Protein AF-A0A7W1Z5D5-F1 (afdb_monomer_lite)

pLDDT: mean 78.71, std 13.25, range [48.19, 95.69]

Secondary structure (DSSP, 8-state):
-HHHHHHHHHHHT--HHHHHHHHHHHHHHHHHHS-HHHHHHHHHHHH--SS-SS-SHHHHHHHHHHHH--

Radius of gyration: 15.2 Å; chains: 1; bounding box: 48×29×25 Å

Structure (mmCIF, N/CA/C/O backbone):
data_AF-A0A7W1Z5D5-F1
#
_entry.id   AF-A0A7W1Z5D5-F1
#
loop_
_atom_site.group_PDB
_atom_site.id
_atom_site.type_symbol
_atom_site.label_atom_id
_atom_site.label_alt_id
_atom_site.label_comp_id
_atom_site.label_asym_id
_atom_site.label_entity_id
_atom_site.label_seq_id
_atom_site.pdbx_PDB_ins_code
_atom_site.Cartn_x
_atom_site.Cartn_y
_atom_site.Cartn_z
_atom_site.occupancy
_atom_site.B_iso_or_equiv
_atom_site.auth_seq_id
_atom_site.auth_comp_id
_atom_site.auth_asym_id
_atom_site.auth_atom_id
_atom_site.pdbx_PDB_model_num
ATOM 1 N N . MET A 1 1 ? -1.520 -1.857 4.718 1.00 75.81 1 MET A N 1
ATOM 2 C CA . MET A 1 1 ? -2.618 -1.181 3.979 1.00 75.81 1 MET A CA 1
ATOM 3 C C . MET A 1 1 ? -3.517 -0.359 4.898 1.00 75.81 1 MET A C 1
ATOM 5 O O . MET A 1 1 ? -3.709 0.816 4.613 1.00 75.81 1 MET A O 1
ATOM 9 N N . ASP A 1 2 ? -4.044 -0.929 5.983 1.00 84.06 2 ASP A N 1
ATOM 10 C CA . ASP A 1 2 ? -5.080 -0.264 6.794 1.00 84.06 2 ASP A CA 1
ATOM 11 C C . ASP A 1 2 ? -4.607 1.024 7.487 1.00 84.06 2 ASP A C 1
ATOM 13 O O . ASP A 1 2 ? -5.332 2.014 7.481 1.00 84.06 2 ASP A O 1
ATOM 17 N N . GLU A 1 3 ? -3.357 1.081 7.955 1.00 86.81 3 GLU A N 1
ATOM 18 C CA . GLU A 1 3 ? -2.779 2.316 8.512 1.00 86.81 3 GLU A CA 1
ATOM 19 C C . GLU A 1 3 ? -2.715 3.459 7.487 1.00 86.81 3 GLU A C 1
ATOM 21 O O . GLU A 1 3 ? -3.013 4.606 7.813 1.00 86.81 3 GLU A O 1
ATOM 26 N N . ILE A 1 4 ? -2.373 3.165 6.226 1.00 87.31 4 ILE A N 1
ATOM 27 C CA . ILE A 1 4 ? -2.337 4.184 5.164 1.00 87.31 4 ILE A CA 1
ATOM 28 C C . ILE A 1 4 ? -3.755 4.652 4.839 1.00 87.31 4 ILE A C 1
ATOM 30 O O . ILE A 1 4 ? -3.981 5.847 4.671 1.00 87.31 4 ILE A O 1
ATOM 34 N N . VAL A 1 5 ? -4.722 3.731 4.793 1.00 91.88 5 VAL A N 1
ATOM 35 C CA . VAL A 1 5 ? -6.135 4.075 4.589 1.00 91.88 5 VAL A CA 1
ATOM 36 C C . VAL A 1 5 ? -6.635 4.991 5.706 1.00 91.88 5 VAL A C 1
ATOM 38 O O . VAL A 1 5 ? -7.241 6.015 5.399 1.00 91.88 5 VAL A O 1
ATOM 41 N N . GLN A 1 6 ? -6.316 4.701 6.971 1.00 92.06 6 GLN A N 1
ATOM 42 C CA . GLN A 1 6 ? -6.677 5.567 8.098 1.00 92.06 6 GLN A CA 1
ATOM 43 C C . GLN A 1 6 ? -6.022 6.944 8.020 1.00 92.06 6 GLN A C 1
ATOM 45 O O . GLN A 1 6 ? -6.695 7.956 8.207 1.00 92.06 6 GLN A O 1
ATOM 50 N N . GLN A 1 7 ? -4.726 7.012 7.711 1.00 93.44 7 GLN A N 1
ATOM 51 C CA . GLN A 1 7 ? -4.035 8.295 7.575 1.00 93.44 7 GLN A CA 1
ATOM 52 C C . GLN A 1 7 ? -4.623 9.141 6.444 1.00 93.44 7 GLN A C 1
ATOM 54 O O . GLN A 1 7 ? -4.777 10.352 6.598 1.00 93.44 7 GLN A O 1
ATOM 59 N N . VAL A 1 8 ? -4.977 8.515 5.321 1.00 92.44 8 VAL A N 1
ATOM 60 C CA . VAL A 1 8 ? -5.625 9.194 4.195 1.00 92.44 8 VAL A CA 1
ATOM 61 C C . VAL A 1 8 ? -7.034 9.642 4.577 1.00 92.44 8 VAL A C 1
ATOM 63 O O . VAL A 1 8 ? -7.369 10.797 4.337 1.00 92.44 8 VAL A O 1
ATOM 66 N N . ALA A 1 9 ? -7.831 8.784 5.216 1.00 95.62 9 ALA A N 1
ATOM 67 C CA . ALA A 1 9 ? -9.174 9.124 5.680 1.00 95.62 9 ALA A CA 1
ATOM 68 C C . ALA A 1 9 ? -9.156 10.338 6.624 1.00 95.62 9 ALA A C 1
ATOM 70 O O . ALA A 1 9 ? -9.876 11.310 6.399 1.00 95.62 9 ALA A O 1
ATOM 71 N N . GLN A 1 10 ? -8.265 10.332 7.621 1.00 94.94 10 GLN A N 1
ATOM 72 C CA . GLN A 1 10 ? -8.126 11.422 8.592 1.00 94.94 10 GLN A CA 1
ATOM 73 C C . GLN A 1 10 ? -7.625 12.722 7.956 1.00 94.94 10 GLN A C 1
ATOM 75 O O . GLN A 1 10 ? -8.156 13.791 8.242 1.00 94.94 10 GLN A O 1
ATOM 80 N N . ARG A 1 11 ? -6.604 12.653 7.092 1.00 93.19 11 ARG A N 1
ATOM 81 C CA . ARG A 1 11 ? -5.988 13.854 6.500 1.00 93.19 11 ARG A CA 1
ATOM 82 C C . ARG A 1 11 ? -6.816 14.461 5.375 1.00 93.19 11 ARG A C 1
ATOM 84 O O . ARG A 1 11 ? -6.820 15.677 5.228 1.00 93.19 11 ARG A O 1
ATOM 91 N N . ALA A 1 12 ? -7.478 13.631 4.573 1.00 93.69 12 ALA A N 1
ATOM 92 C CA . ALA A 1 12 ? -8.321 14.088 3.471 1.00 93.69 12 ALA A CA 1
ATOM 93 C C . ALA A 1 12 ? -9.778 14.334 3.898 1.00 93.69 12 ALA A C 1
ATOM 95 O O . ALA A 1 12 ? -10.547 14.876 3.109 1.00 93.69 12 ALA A O 1
ATOM 96 N N . GLY A 1 13 ? -10.164 13.943 5.119 1.00 94.56 13 GLY A N 1
ATOM 97 C CA . GLY A 1 13 ? -11.529 14.105 5.624 1.00 94.56 13 GLY A CA 1
ATOM 98 C C . GLY A 1 13 ? -12.555 13.271 4.854 1.00 94.56 13 GLY A C 1
ATOM 99 O O . GLY A 1 13 ? -13.694 13.698 4.682 1.00 94.56 13 GLY A O 1
ATOM 100 N N . ILE A 1 14 ? -12.145 12.105 4.352 1.00 95.69 14 ILE A N 1
ATOM 101 C CA . ILE A 1 14 ? -12.986 11.201 3.557 1.00 95.69 14 ILE A CA 1
ATOM 102 C C . ILE A 1 14 ? -13.236 9.901 4.324 1.00 95.69 14 ILE A C 1
ATOM 104 O O . ILE A 1 14 ? -12.389 9.493 5.121 1.00 95.69 14 ILE A O 1
ATOM 108 N N . PRO A 1 15 ? -14.365 9.216 4.085 1.00 95.12 15 PRO A N 1
ATOM 109 C CA . PRO A 1 15 ? -14.638 7.957 4.762 1.00 95.12 15 PRO A CA 1
ATOM 110 C C . PRO A 1 15 ? -13.678 6.850 4.284 1.00 95.12 15 PRO A C 1
ATOM 112 O O . PRO A 1 15 ? -13.121 6.913 3.181 1.00 95.12 15 PRO A O 1
ATOM 115 N N . GLU A 1 16 ? -13.443 5.844 5.135 1.00 90.00 16 GLU A N 1
ATOM 116 C CA . GLU A 1 16 ? -12.408 4.817 4.921 1.00 90.00 16 GLU A CA 1
ATOM 117 C C . GLU A 1 16 ? -12.590 4.023 3.619 1.00 90.00 16 GLU A C 1
ATOM 119 O O . GLU A 1 16 ? -11.607 3.658 2.974 1.00 90.00 16 GLU A O 1
ATOM 124 N N . ASP A 1 17 ? -13.829 3.790 3.187 1.00 92.44 17 ASP A N 1
ATOM 125 C CA . ASP A 1 17 ? -14.150 3.141 1.914 1.00 92.44 17 ASP A CA 1
ATOM 126 C C . ASP A 1 17 ? -13.628 3.957 0.721 1.00 92.44 17 ASP A C 1
ATOM 128 O O . ASP A 1 17 ? -13.002 3.413 -0.196 1.00 92.44 17 ASP A O 1
ATOM 132 N N . LYS A 1 18 ? -13.792 5.284 0.764 1.00 92.50 18 LYS A N 1
ATOM 133 C CA . LYS A 1 18 ? -13.267 6.206 -0.253 1.00 92.50 18 LYS A CA 1
ATOM 134 C C . LYS A 1 18 ? -11.749 6.321 -0.167 1.00 92.50 18 LYS A C 1
ATOM 136 O O . LYS A 1 18 ? -11.087 6.311 -1.205 1.00 92.50 18 LYS A O 1
ATOM 141 N N . ALA A 1 19 ? -11.185 6.355 1.040 1.00 94.75 19 ALA A N 1
ATOM 142 C CA . ALA A 1 19 ? -9.738 6.358 1.244 1.00 94.75 19 ALA A CA 1
ATOM 143 C C . ALA A 1 19 ? -9.078 5.087 0.690 1.00 94.75 19 ALA A C 1
ATOM 145 O O . ALA A 1 19 ? -8.059 5.164 0.003 1.00 94.75 19 ALA A O 1
ATOM 146 N N . ARG A 1 20 ? -9.690 3.918 0.900 1.00 92.06 20 ARG A N 1
ATOM 147 C CA . ARG A 1 20 ? -9.202 2.642 0.365 1.00 92.06 20 ARG A CA 1
ATOM 148 C C . ARG A 1 20 ? -9.196 2.623 -1.161 1.00 92.06 20 ARG A C 1
ATOM 150 O O . ARG A 1 20 ? -8.240 2.126 -1.756 1.00 92.06 20 ARG A O 1
ATOM 157 N N . MET A 1 21 ? -10.227 3.173 -1.801 1.00 94.00 21 MET A N 1
ATOM 158 C CA . MET A 1 21 ? -10.254 3.313 -3.263 1.00 94.00 21 MET A CA 1
ATOM 159 C C . MET A 1 21 ? -9.191 4.292 -3.774 1.00 94.00 21 MET A C 1
ATOM 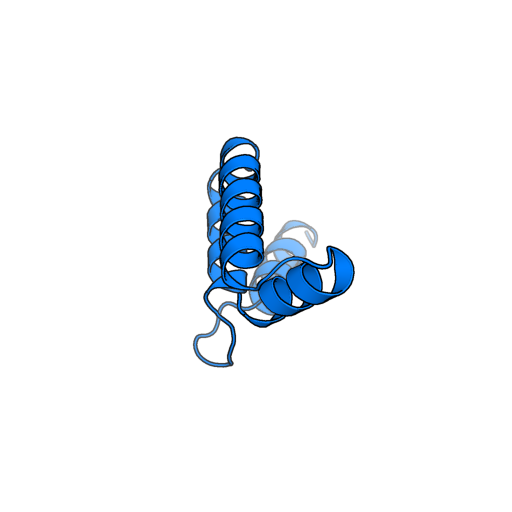161 O O . MET A 1 21 ? -8.532 4.012 -4.777 1.00 94.00 21 MET A O 1
ATOM 165 N N . ALA A 1 22 ? -8.978 5.409 -3.074 1.00 92.94 22 ALA A N 1
ATOM 166 C CA . ALA A 1 22 ? -7.952 6.383 -3.434 1.00 92.94 22 ALA A CA 1
ATOM 167 C C . ALA A 1 22 ? -6.543 5.767 -3.379 1.00 92.94 22 ALA A C 1
ATOM 169 O O . ALA A 1 22 ? -5.790 5.860 -4.349 1.00 92.94 22 ALA A O 1
ATOM 170 N N . VAL A 1 23 ? -6.217 5.058 -2.293 1.00 90.62 23 VAL A N 1
ATOM 171 C CA . VAL A 1 23 ? -4.925 4.370 -2.128 1.00 90.62 23 VAL A CA 1
ATOM 172 C C . VAL A 1 23 ? -4.712 3.327 -3.229 1.00 90.62 23 VAL A C 1
ATOM 174 O O . VAL A 1 23 ? -3.649 3.303 -3.846 1.00 90.62 23 VAL A O 1
ATOM 177 N N . GLN A 1 24 ? -5.721 2.507 -3.543 1.00 90.12 24 GLN A N 1
ATOM 178 C CA . GLN A 1 24 ? -5.624 1.517 -4.626 1.00 90.12 24 GLN A CA 1
ATOM 179 C C . GLN A 1 24 ? -5.417 2.152 -6.006 1.00 90.12 24 GLN A C 1
ATOM 181 O O . GLN A 1 24 ? -4.630 1.643 -6.806 1.00 90.12 24 GLN A O 1
ATOM 186 N N . THR A 1 25 ? -6.085 3.273 -6.283 1.00 92.62 25 THR A N 1
ATOM 187 C CA . THR A 1 25 ? -5.943 3.996 -7.555 1.00 92.62 25 THR A CA 1
ATOM 188 C C . THR A 1 25 ? -4.522 4.530 -7.723 1.00 92.62 25 THR A C 1
ATOM 190 O O . THR A 1 25 ? -3.910 4.354 -8.775 1.00 92.62 25 THR A O 1
ATOM 193 N N . VAL A 1 26 ? -3.966 5.125 -6.664 1.00 89.50 26 VAL A N 1
ATOM 194 C CA . VAL A 1 26 ? -2.588 5.634 -6.656 1.00 89.50 26 VAL A CA 1
ATOM 195 C C . VAL A 1 26 ? -1.591 4.492 -6.826 1.00 89.50 26 VAL A C 1
ATOM 197 O O . VAL A 1 26 ? -0.704 4.591 -7.667 1.00 89.50 26 VAL A O 1
ATOM 200 N N . LEU A 1 27 ? -1.759 3.382 -6.103 1.00 86.00 27 LEU A N 1
ATOM 201 C CA . LEU A 1 27 ? -0.888 2.214 -6.252 1.00 86.00 27 LEU A CA 1
ATOM 202 C C . LEU A 1 27 ? -0.914 1.658 -7.674 1.00 86.00 27 LEU A C 1
ATOM 204 O O . LEU A 1 27 ? 0.145 1.453 -8.252 1.00 86.00 27 LEU A O 1
ATOM 208 N N . SER A 1 28 ? -2.094 1.517 -8.277 1.00 86.75 28 SER A N 1
ATOM 209 C CA . SER A 1 28 ? -2.232 1.060 -9.668 1.00 86.75 28 SER A CA 1
ATOM 210 C C . SER A 1 28 ? -1.516 1.998 -10.653 1.00 86.75 28 SER A C 1
ATOM 212 O O . SER A 1 28 ? -0.851 1.562 -11.598 1.00 86.75 28 SER A O 1
ATOM 214 N N . GLN A 1 29 ? -1.595 3.310 -10.415 1.00 89.88 29 GLN A N 1
ATOM 215 C CA . GLN A 1 29 ? -0.895 4.307 -11.221 1.00 89.88 29 GLN A CA 1
ATOM 216 C C . GLN A 1 29 ? 0.627 4.205 -11.037 1.00 89.88 29 GLN A C 1
ATOM 218 O O . GLN A 1 29 ? 1.359 4.237 -12.028 1.00 89.88 29 GLN A O 1
ATOM 223 N N . LEU A 1 30 ? 1.105 4.034 -9.801 1.00 84.81 30 LEU A N 1
ATOM 224 C CA . LEU A 1 30 ? 2.522 3.841 -9.483 1.00 84.81 30 LEU A CA 1
ATOM 225 C C . LEU A 1 30 ? 3.066 2.557 -10.109 1.00 84.81 30 LEU A C 1
ATOM 227 O O . LEU A 1 30 ? 4.137 2.588 -10.701 1.00 84.81 30 LEU A O 1
ATOM 231 N N . GLU A 1 31 ? 2.323 1.456 -10.059 1.00 78.75 31 GLU A N 1
ATOM 232 C CA . GLU A 1 31 ? 2.691 0.192 -10.706 1.00 78.75 31 GLU A CA 1
ATOM 233 C C . GLU A 1 31 ? 2.852 0.334 -12.222 1.00 78.75 31 GLU A C 1
ATOM 235 O O . GLU A 1 31 ? 3.724 -0.292 -12.810 1.00 78.75 31 GLU A O 1
ATOM 240 N N . THR A 1 32 ? 2.066 1.209 -12.851 1.00 82.75 32 THR A N 1
ATOM 241 C CA . THR A 1 32 ? 2.188 1.503 -14.288 1.00 82.75 32 THR A CA 1
ATOM 242 C C . THR A 1 32 ? 3.468 2.289 -14.617 1.00 82.75 32 THR A C 1
ATOM 244 O O . THR A 1 32 ? 3.914 2.309 -15.763 1.00 82.75 32 THR A O 1
ATOM 247 N N . ARG A 1 33 ? 4.069 2.972 -13.633 1.00 85.62 33 ARG A N 1
ATOM 248 C CA . ARG A 1 33 ? 5.285 3.792 -13.802 1.00 85.62 33 ARG A CA 1
ATOM 249 C C . ARG A 1 33 ? 6.541 3.147 -13.223 1.00 85.62 33 ARG A C 1
ATOM 251 O O . ARG A 1 33 ? 7.642 3.531 -13.607 1.00 85.62 33 ARG A O 1
ATOM 258 N N . LEU A 1 34 ? 6.389 2.202 -12.301 1.00 77.81 34 LEU A N 1
ATOM 259 C CA . LEU A 1 34 ? 7.485 1.492 -11.660 1.00 77.81 34 LEU A CA 1
ATOM 260 C C . LEU A 1 34 ? 7.825 0.229 -12.469 1.00 77.81 34 LEU A C 1
ATOM 262 O O . LEU A 1 34 ? 6.942 -0.594 -12.705 1.00 77.81 34 LEU A O 1
ATOM 266 N N . PRO A 1 35 ? 9.098 0.024 -12.860 1.00 75.75 35 PRO A N 1
ATOM 267 C CA . PRO A 1 35 ? 9.565 -1.243 -13.414 1.00 75.75 35 PRO A CA 1
ATOM 268 C C . PRO A 1 35 ? 9.120 -2.425 -12.544 1.00 75.75 35 PRO A C 1
ATOM 270 O O . PRO A 1 35 ? 9.223 -2.362 -11.317 1.00 75.75 35 PRO A O 1
ATOM 273 N N . GLY A 1 36 ? 8.667 -3.514 -13.174 1.00 70.44 36 GLY A N 1
ATOM 274 C CA . GLY A 1 36 ? 8.050 -4.678 -12.515 1.00 70.44 36 GLY A CA 1
ATOM 275 C C . GLY A 1 36 ? 8.685 -5.159 -11.192 1.00 70.44 36 GLY A C 1
ATOM 276 O O . GLY A 1 36 ? 7.930 -5.437 -10.257 1.00 70.44 36 GLY A O 1
ATOM 277 N N . PRO A 1 37 ? 10.026 -5.204 -11.038 1.00 75.38 37 PRO A N 1
ATOM 278 C CA . PRO A 1 37 ? 10.668 -5.592 -9.777 1.00 75.38 37 PRO A CA 1
ATOM 279 C C . PRO A 1 37 ? 10.335 -4.674 -8.588 1.00 75.38 37 PRO A C 1
ATOM 281 O O . PRO A 1 37 ? 10.142 -5.151 -7.472 1.00 75.38 37 PRO A O 1
ATOM 284 N N . LEU A 1 38 ? 10.216 -3.364 -8.821 1.00 75.31 38 LEU A N 1
ATOM 285 C CA . LEU A 1 38 ? 9.933 -2.371 -7.778 1.00 75.31 38 LEU A CA 1
ATOM 286 C C . LEU A 1 38 ? 8.467 -2.428 -7.335 1.00 75.31 38 LEU A C 1
ATOM 288 O O . LEU A 1 38 ? 8.163 -2.346 -6.146 1.00 75.31 38 LEU A O 1
ATOM 292 N N . ALA A 1 39 ? 7.553 -2.640 -8.283 1.00 75.44 39 ALA A N 1
ATOM 293 C CA . ALA A 1 39 ? 6.134 -2.830 -7.998 1.00 75.44 39 ALA A CA 1
ATOM 294 C C . ALA A 1 39 ? 5.876 -4.094 -7.153 1.00 75.44 39 ALA A C 1
ATOM 296 O O . ALA A 1 39 ? 5.019 -4.093 -6.267 1.00 75.44 39 ALA A O 1
ATOM 297 N N . ALA A 1 40 ? 6.624 -5.174 -7.402 1.00 73.69 40 ALA A N 1
ATOM 298 C CA . ALA A 1 40 ? 6.550 -6.401 -6.609 1.00 73.69 40 ALA A CA 1
ATOM 299 C C . ALA A 1 40 ? 7.046 -6.187 -5.166 1.00 73.69 40 ALA A C 1
ATOM 301 O O . ALA A 1 40 ? 6.387 -6.616 -4.219 1.00 73.69 40 ALA A O 1
ATOM 302 N N . GLN A 1 41 ? 8.150 -5.456 -4.981 1.00 76.81 41 GLN A N 1
ATOM 303 C CA . GLN A 1 41 ? 8.676 -5.105 -3.656 1.00 76.81 41 GLN A CA 1
ATOM 304 C C . GLN A 1 41 ? 7.725 -4.197 -2.862 1.00 76.81 41 GLN A C 1
ATOM 306 O O . GLN A 1 41 ? 7.544 -4.387 -1.658 1.00 76.81 41 GLN A O 1
ATOM 311 N N . LEU A 1 42 ? 7.084 -3.231 -3.528 1.00 77.19 42 LEU A N 1
ATOM 312 C CA . LEU A 1 42 ? 6.120 -2.333 -2.895 1.00 77.19 42 LEU A CA 1
ATOM 313 C C . LEU A 1 42 ? 4.868 -3.091 -2.433 1.00 77.19 42 LEU A C 1
ATOM 315 O O . LEU A 1 42 ? 4.440 -2.935 -1.290 1.00 77.19 42 LEU A O 1
ATOM 319 N N . ARG A 1 43 ? 4.319 -3.967 -3.284 1.00 73.44 43 ARG A N 1
ATOM 320 C CA . ARG A 1 43 ? 3.204 -4.852 -2.912 1.00 73.44 43 ARG A CA 1
ATOM 321 C C . ARG A 1 43 ? 3.568 -5.783 -1.762 1.00 73.44 43 ARG A C 1
ATOM 323 O O . ARG A 1 43 ? 2.767 -5.929 -0.844 1.00 73.44 43 ARG A O 1
ATOM 330 N N . SER A 1 44 ? 4.777 -6.343 -1.769 1.00 73.88 44 SER A N 1
ATOM 331 C CA . SER A 1 44 ? 5.272 -7.183 -0.674 1.00 73.88 44 SER A CA 1
ATOM 332 C C . SER A 1 44 ? 5.327 -6.426 0.657 1.00 73.88 44 SER A C 1
ATOM 334 O O . SER A 1 44 ? 4.945 -6.981 1.681 1.00 73.88 44 SER A O 1
ATOM 336 N N . HIS A 1 45 ? 5.727 -5.150 0.661 1.00 77.38 45 HIS A N 1
ATOM 337 C CA . HIS A 1 45 ? 5.687 -4.325 1.876 1.00 77.38 45 HIS A CA 1
ATOM 338 C C . HIS A 1 45 ? 4.269 -3.953 2.308 1.00 77.38 45 HIS A C 1
ATOM 340 O O . HIS A 1 45 ? 3.954 -3.995 3.492 1.00 77.38 45 HIS A O 1
ATOM 346 N N . LEU A 1 46 ? 3.403 -3.581 1.366 1.00 75.19 46 LEU A N 1
ATOM 347 C CA . LEU A 1 46 ? 2.043 -3.130 1.673 1.00 75.19 46 LEU A 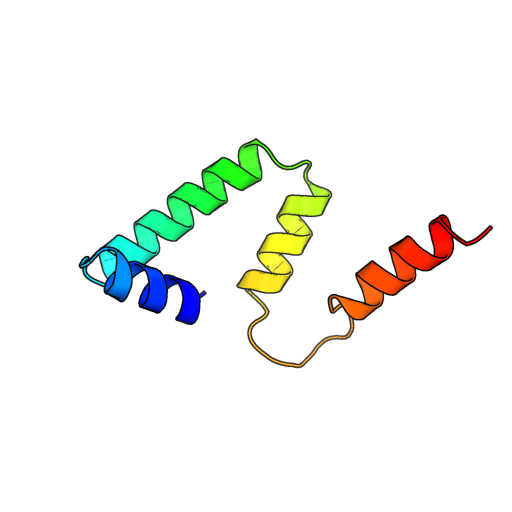CA 1
ATOM 348 C C . LEU A 1 46 ? 1.115 -4.269 2.114 1.00 75.19 46 LEU A C 1
ATOM 350 O O . LEU A 1 46 ? 0.198 -4.026 2.907 1.00 75.19 46 LEU A O 1
ATOM 354 N N . SER A 1 47 ? 1.357 -5.474 1.589 1.00 70.25 47 SER A N 1
ATOM 355 C CA . SER A 1 47 ? 0.671 -6.722 1.938 1.00 70.25 47 SER A CA 1
ATOM 356 C C . SER A 1 47 ? 1.303 -7.434 3.140 1.00 70.25 47 SER A C 1
ATOM 358 O O . SER A 1 47 ? 0.641 -8.257 3.761 1.00 70.25 47 SER A O 1
ATOM 360 N N . GLY A 1 48 ? 2.563 -7.135 3.467 1.00 59.19 48 GLY A N 1
ATOM 361 C CA . GLY A 1 48 ? 3.350 -7.773 4.527 1.00 59.19 48 GLY A CA 1
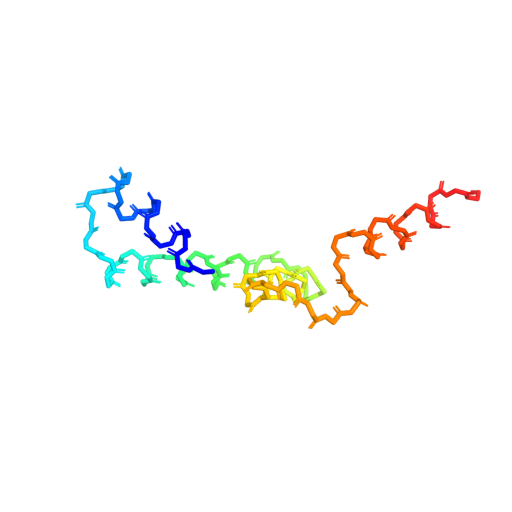ATOM 362 C C . GLY A 1 48 ? 3.374 -6.991 5.839 1.00 59.19 48 GLY A C 1
ATOM 363 O O . GLY A 1 48 ? 4.428 -6.860 6.460 1.00 59.19 48 GLY A O 1
ATOM 364 N N . GLY A 1 49 ? 2.232 -6.444 6.262 1.00 57.44 49 GLY A N 1
ATOM 365 C CA . GLY A 1 49 ? 2.091 -5.850 7.591 1.00 57.44 49 GLY A CA 1
ATOM 366 C C . GLY A 1 49 ? 2.165 -6.925 8.677 1.00 57.44 49 GLY A C 1
ATOM 367 O O . GLY A 1 49 ? 1.134 -7.412 9.120 1.00 57.44 49 GLY A O 1
ATOM 368 N N . GLY A 1 50 ? 3.376 -7.307 9.081 1.00 50.72 50 GLY A N 1
ATOM 369 C CA . GLY A 1 50 ? 3.615 -8.194 10.219 1.00 50.72 50 GLY A CA 1
ATOM 370 C C . GLY A 1 50 ? 4.681 -9.249 9.946 1.00 50.72 50 GLY A C 1
ATOM 371 O O . GLY A 1 50 ? 4.488 -10.149 9.140 1.00 50.72 50 GLY A O 1
ATOM 372 N N . ALA A 1 51 ? 5.806 -9.110 10.647 1.00 52.56 51 ALA A N 1
ATOM 373 C CA . ALA A 1 51 ? 6.778 -10.143 10.998 1.00 52.56 51 ALA A CA 1
ATOM 374 C C . ALA A 1 51 ? 6.427 -11.586 10.571 1.00 52.56 51 ALA A C 1
ATOM 376 O O . ALA A 1 51 ? 5.606 -12.242 11.204 1.00 52.56 51 ALA A O 1
ATOM 377 N N . GLY A 1 52 ? 7.125 -12.118 9.567 1.00 52.06 52 GLY A N 1
ATOM 378 C CA . GLY A 1 52 ? 7.122 -13.561 9.325 1.00 52.06 52 GLY A CA 1
ATOM 379 C C . GLY A 1 52 ? 7.273 -13.938 7.866 1.00 52.06 52 GLY A C 1
ATOM 380 O O . GLY A 1 52 ? 6.291 -14.315 7.243 1.00 52.06 52 GLY A O 1
ATOM 381 N N . SER A 1 53 ? 8.495 -13.819 7.341 1.00 52.53 53 SER A N 1
ATOM 382 C CA . SER A 1 53 ? 9.106 -14.591 6.236 1.00 52.53 53 SER A CA 1
ATOM 383 C C . SER A 1 53 ? 10.300 -13.774 5.732 1.00 52.53 53 SER A C 1
ATOM 385 O O . SER A 1 53 ? 10.121 -12.647 5.281 1.00 52.53 53 SER A O 1
ATOM 387 N N . GLY A 1 54 ? 11.521 -14.285 5.905 1.00 48.19 54 GLY A N 1
ATOM 388 C CA . GLY A 1 54 ? 12.786 -13.544 5.781 1.00 48.19 54 GLY A CA 1
ATOM 389 C C . GLY A 1 54 ? 13.079 -12.964 4.393 1.00 48.19 54 GLY A C 1
ATOM 390 O O . GLY A 1 54 ? 13.774 -13.586 3.598 1.00 48.19 54 GLY A O 1
ATOM 391 N N . GLY A 1 55 ? 12.554 -11.768 4.134 1.00 54.81 55 GLY A N 1
ATOM 392 C CA . GLY A 1 55 ? 12.807 -10.981 2.926 1.00 54.81 55 GLY A CA 1
ATOM 393 C C . GLY A 1 55 ? 12.474 -9.500 3.120 1.00 54.81 55 GLY A C 1
ATOM 394 O O . GLY A 1 55 ? 11.882 -8.873 2.245 1.00 54.81 55 GLY A O 1
ATOM 395 N N . GLY A 1 56 ? 12.760 -8.952 4.304 1.00 69.19 56 GLY A N 1
ATOM 396 C CA . GLY A 1 56 ? 12.457 -7.553 4.631 1.00 69.19 56 GLY A CA 1
ATOM 397 C C . GLY A 1 56 ? 13.416 -6.561 3.961 1.00 69.19 56 GLY A C 1
ATOM 398 O O . GLY A 1 56 ? 14.402 -6.951 3.340 1.00 69.19 56 GLY A O 1
ATOM 399 N N . LEU A 1 57 ? 13.179 -5.255 4.159 1.00 58.56 57 LEU A N 1
ATOM 400 C CA . LEU A 1 57 ? 14.080 -4.147 3.771 1.00 58.56 57 LEU A CA 1
ATOM 401 C C . LEU A 1 57 ? 15.571 -4.428 4.033 1.00 58.56 57 LEU A C 1
ATOM 403 O O . LEU A 1 57 ? 16.414 -3.986 3.259 1.00 58.56 57 LEU A O 1
ATOM 407 N N . GLY A 1 58 ? 15.899 -5.180 5.090 1.00 63.53 58 GLY A N 1
ATOM 408 C CA . GLY A 1 58 ? 17.267 -5.591 5.417 1.00 63.53 58 GLY A CA 1
ATOM 409 C C . GLY A 1 58 ? 17.925 -6.522 4.389 1.00 63.53 58 GLY A C 1
ATOM 410 O O . GLY A 1 58 ? 19.127 -6.404 4.163 1.00 63.53 58 GLY A O 1
ATOM 411 N N . ASP A 1 59 ? 17.166 -7.392 3.722 1.00 68.94 59 ASP A N 1
ATOM 412 C CA . ASP A 1 59 ? 17.677 -8.275 2.665 1.00 68.94 59 ASP A CA 1
ATOM 413 C C . ASP A 1 59 ? 17.834 -7.529 1.336 1.00 68.94 59 ASP A C 1
ATOM 415 O O . ASP A 1 59 ? 18.812 -7.735 0.619 1.00 68.94 59 ASP A O 1
ATOM 419 N N . VAL A 1 60 ? 16.941 -6.576 1.047 1.00 68.94 60 VAL A N 1
ATOM 420 C CA . VAL A 1 60 ? 17.085 -5.658 -0.098 1.00 68.94 60 VAL A CA 1
ATOM 421 C C . VAL A 1 60 ? 18.291 -4.734 0.096 1.00 68.94 60 VAL A C 1
ATOM 423 O O . VAL A 1 60 ? 19.084 -4.549 -0.826 1.00 68.94 60 VAL A O 1
ATOM 426 N N . ALA A 1 61 ? 18.482 -4.202 1.306 1.00 69.12 61 ALA A N 1
ATOM 427 C CA . ALA A 1 61 ? 19.634 -3.375 1.651 1.00 69.12 61 ALA A CA 1
ATOM 428 C C . ALA A 1 61 ? 20.952 -4.167 1.602 1.00 69.12 61 ALA A C 1
ATOM 430 O O . ALA A 1 61 ? 21.943 -3.660 1.082 1.00 69.12 61 ALA A O 1
ATOM 431 N N . LYS A 1 62 ? 20.967 -5.425 2.068 1.00 71.75 62 LYS A N 1
ATOM 432 C CA . LYS A 1 62 ? 22.116 -6.334 1.900 1.00 71.75 62 LYS A CA 1
ATOM 433 C C . LYS A 1 62 ? 22.398 -6.647 0.433 1.00 71.75 62 LYS A C 1
ATOM 435 O O . LYS A 1 62 ? 23.559 -6.628 0.033 1.00 71.75 62 LYS A O 1
ATOM 440 N N . GLY A 1 63 ? 21.357 -6.899 -0.361 1.00 74.56 63 GLY A 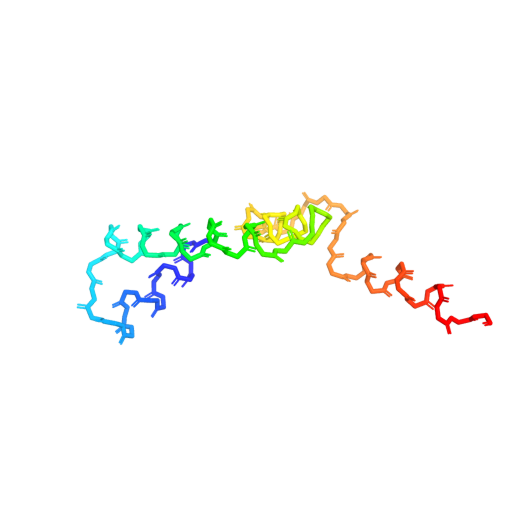N 1
ATOM 441 C CA . GLY A 1 63 ? 21.475 -7.137 -1.797 1.00 74.56 63 GLY A CA 1
ATOM 442 C C . GLY A 1 63 ? 22.100 -5.948 -2.522 1.00 74.56 63 GLY A C 1
ATOM 443 O O . GLY A 1 63 ? 23.037 -6.126 -3.285 1.00 74.56 63 GLY A O 1
ATOM 444 N N . ILE A 1 64 ? 21.660 -4.724 -2.225 1.00 72.31 64 ILE A N 1
ATOM 445 C CA . ILE A 1 64 ? 22.235 -3.497 -2.798 1.00 72.31 64 ILE A CA 1
ATOM 446 C C . ILE A 1 64 ? 23.656 -3.226 -2.277 1.00 72.31 64 ILE A C 1
ATOM 448 O O . ILE A 1 64 ? 24.543 -2.908 -3.067 1.00 72.31 64 ILE A O 1
ATOM 452 N N . GLY A 1 65 ? 23.905 -3.395 -0.975 1.00 81.12 65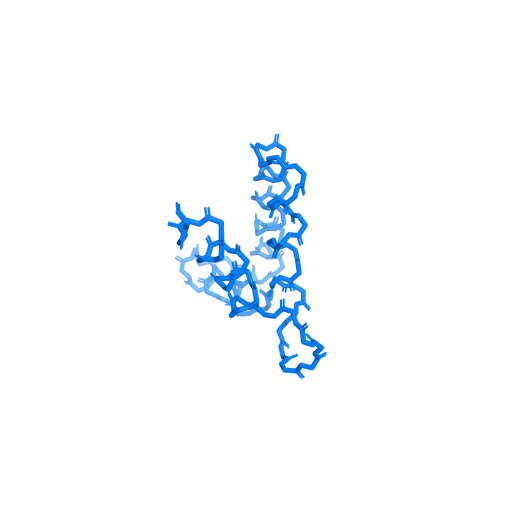 GLY A N 1
ATOM 453 C CA . GLY A 1 65 ? 25.229 -3.193 -0.377 1.00 81.12 65 GLY A CA 1
ATOM 454 C C . GLY A 1 65 ? 26.289 -4.159 -0.916 1.00 81.12 65 GLY A C 1
ATOM 455 O O . GLY A 1 65 ? 27.438 -3.767 -1.095 1.00 81.12 65 GLY A O 1
ATOM 456 N N . GLY A 1 66 ? 25.903 -5.394 -1.249 1.00 80.31 66 GLY A N 1
ATOM 457 C CA . GLY A 1 66 ? 26.793 -6.381 -1.866 1.00 80.31 66 GLY A CA 1
ATOM 458 C C . GLY A 1 66 ? 27.162 -6.079 -3.324 1.00 80.31 66 GLY A C 1
ATOM 459 O O . GLY A 1 66 ? 28.216 -6.511 -3.781 1.00 80.31 66 GLY A O 1
ATOM 460 N N . LEU A 1 67 ? 26.333 -5.321 -4.049 1.00 78.62 67 LEU A N 1
ATOM 461 C CA . LEU A 1 67 ? 26.601 -4.916 -5.436 1.00 78.62 67 LEU A CA 1
ATOM 462 C C . LEU A 1 67 ? 27.415 -3.619 -5.526 1.00 78.62 67 LEU A C 1
ATOM 464 O O . LEU A 1 67 ? 28.097 -3.395 -6.519 1.00 78.62 67 LEU A O 1
ATOM 468 N N . PHE A 1 68 ? 27.351 -2.778 -4.492 1.00 79.62 68 PHE A N 1
ATOM 469 C CA . PHE A 1 68 ? 28.059 -1.497 -4.424 1.00 79.62 68 PHE A CA 1
ATOM 470 C C . PHE A 1 68 ? 29.403 -1.578 -3.672 1.00 79.62 68 PHE A C 1
ATOM 472 O O . PHE A 1 68 ? 30.139 -0.600 -3.609 1.00 79.62 68 PHE A O 1
ATOM 479 N N . GLY A 1 69 ? 29.707 -2.731 -3.068 1.00 70.56 69 GLY A N 1
ATOM 480 C CA . GLY A 1 69 ? 30.861 -2.947 -2.191 1.00 70.56 69 GLY A CA 1
ATOM 481 C C . GLY A 1 69 ? 32.030 -3.716 -2.811 1.00 70.56 69 GLY A C 1
ATOM 482 O O . GLY A 1 69 ? 32.798 -4.315 -2.058 1.00 70.56 69 GLY A O 1
ATOM 483 N N . LYS A 1 70 ? 32.163 -3.744 -4.141 1.00 54.44 70 LYS A N 1
ATOM 484 C CA . LYS A 1 70 ? 33.340 -4.301 -4.818 1.00 54.44 70 LYS A CA 1
ATOM 485 C C . LYS A 1 70 ? 34.039 -3.250 -5.664 1.00 54.44 70 LYS A C 1
ATOM 487 O O . LYS A 1 70 ? 33.325 -2.526 -6.388 1.00 54.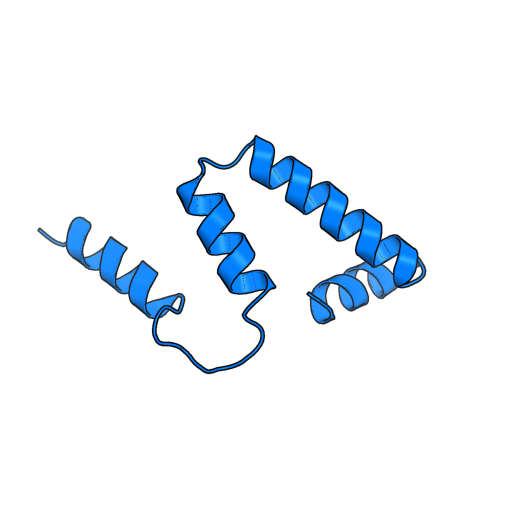44 70 LYS A O 1
#

Sequence (70 aa):
MDEIVQQVAQRAGIPEDKARMAVQTVLSQLETRLPGPLAAQLRSHLSGGGAGSGGGLGDVAKGIGGLFGK

Foldseek 3Di:
DQVQLVVQCVVVVHDSVVSVVVVVVVLVVVCVVDDVVVNVLVCCVVVVPDDDDPDDPVVVVVVVCVVVVD